Protein AF-F3CFD9-F1 (afdb_monomer)

Solvent-accessible surface area (backbone atoms only — not comparable to full-atom values): 5783 Å² total; per-residue (Å²): 130,88,88,64,92,80,80,81,74,95,80,82,90,81,92,75,92,78,80,79,90,39,68,71,57,52,53,50,48,54,48,38,37,74,77,75,52,59,84,43,84,48,50,93,40,58,67,60,30,55,22,60,77,68,71,45,96,45,67,66,61,53,51,47,55,66,72,73,52,65,72,48,72,79,47,66,40,59,76,50,97,62,28,62,37,63,45,113

Structure (mmCIF, N/CA/C/O backbone):
data_AF-F3CFD9-F1
#
_entry.id   AF-F3CFD9-F1
#
loop_
_atom_site.group_PDB
_atom_site.id
_atom_site.type_symbol
_atom_site.label_atom_id
_atom_site.label_alt_id
_atom_site.label_comp_id
_atom_site.label_asym_id
_atom_site.label_entity_id
_atom_site.label_seq_id
_atom_site.pdbx_PDB_ins_code
_atom_site.Cartn_x
_atom_site.Cartn_y
_atom_site.Cartn_z
_atom_site.occupancy
_atom_site.B_iso_or_equiv
_atom_site.auth_seq_id
_atom_site.auth_comp_id
_atom_site.auth_asym_id
_atom_site.auth_atom_id
_atom_site.pdbx_PDB_model_num
ATOM 1 N N . MET A 1 1 ? 4.539 14.907 -30.844 1.00 47.84 1 MET A N 1
ATOM 2 C CA . MET A 1 1 ? 4.022 13.691 -30.182 1.00 47.84 1 MET A CA 1
ATOM 3 C C . MET A 1 1 ? 4.336 12.506 -31.074 1.00 47.84 1 MET A C 1
ATOM 5 O O . MET A 1 1 ? 4.043 12.592 -32.261 1.00 47.84 1 MET A O 1
ATOM 9 N N . CYS A 1 2 ? 4.990 11.463 -30.561 1.00 55.47 2 CYS A N 1
ATOM 10 C CA . CYS A 1 2 ? 5.257 10.260 -31.352 1.00 55.47 2 CYS A CA 1
ATOM 11 C C . CYS A 1 2 ? 3.929 9.588 -31.726 1.00 55.47 2 CYS A C 1
ATOM 13 O O . CYS A 1 2 ? 3.147 9.247 -30.848 1.00 55.47 2 CYS A O 1
ATOM 15 N N . ALA A 1 3 ? 3.685 9.417 -33.026 1.00 66.38 3 ALA A N 1
ATOM 16 C CA . ALA A 1 3 ? 2.482 8.797 -33.590 1.00 66.38 3 ALA A CA 1
ATOM 17 C C . ALA A 1 3 ? 2.656 7.283 -33.841 1.00 66.38 3 ALA A C 1
ATOM 19 O O . ALA A 1 3 ? 1.989 6.708 -34.701 1.00 66.38 3 ALA A O 1
ATOM 20 N N . ALA A 1 4 ? 3.595 6.640 -33.142 1.00 72.12 4 ALA A N 1
ATOM 21 C CA . ALA A 1 4 ? 3.852 5.213 -33.285 1.00 72.12 4 ALA A CA 1
ATOM 22 C C . ALA A 1 4 ? 2.833 4.422 -32.453 1.00 72.12 4 ALA A C 1
ATOM 24 O O . ALA A 1 4 ? 2.729 4.633 -31.248 1.00 72.12 4 ALA A O 1
ATOM 25 N N . LYS A 1 5 ? 2.081 3.527 -33.105 1.00 76.38 5 LYS A N 1
ATOM 26 C CA . LYS A 1 5 ? 1.087 2.661 -32.448 1.00 76.38 5 LYS A CA 1
ATOM 27 C C . LYS A 1 5 ? 1.725 1.555 -31.596 1.00 76.38 5 LYS A C 1
ATOM 29 O O . LYS A 1 5 ? 1.106 1.127 -30.632 1.00 76.38 5 LYS A O 1
ATOM 34 N N . ASP A 1 6 ? 2.967 1.178 -31.901 1.00 84.44 6 ASP A N 1
ATOM 35 C CA . ASP A 1 6 ? 3.694 0.083 -31.248 1.00 84.44 6 ASP A CA 1
ATOM 36 C C . ASP A 1 6 ? 4.930 0.609 -30.505 1.00 84.44 6 ASP A C 1
ATOM 38 O O . ASP A 1 6 ? 6.076 0.341 -30.871 1.00 84.44 6 ASP A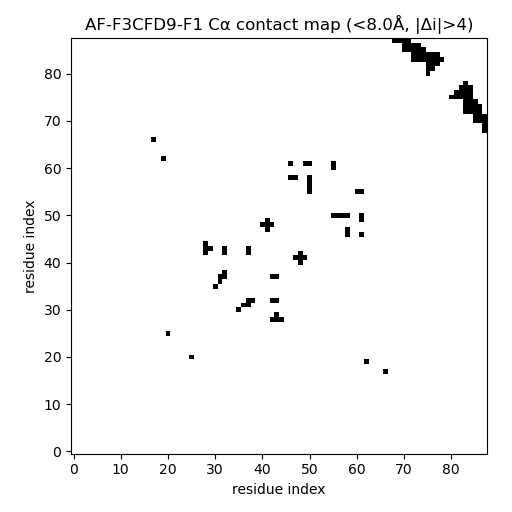 O 1
ATOM 42 N N . LEU A 1 7 ? 4.706 1.430 -29.476 1.00 88.06 7 LEU A N 1
ATOM 4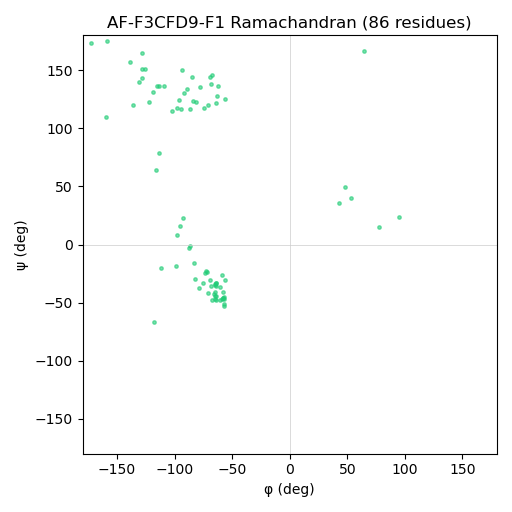3 C CA . LEU A 1 7 ? 5.795 1.917 -28.636 1.00 88.06 7 LEU A CA 1
ATOM 44 C C . LEU A 1 7 ? 6.278 0.785 -27.719 1.00 88.06 7 LEU A C 1
ATOM 46 O O . LEU A 1 7 ? 5.530 0.299 -26.874 1.00 88.06 7 LEU A O 1
ATOM 50 N N . GLN A 1 8 ? 7.538 0.388 -27.867 1.00 90.12 8 GLN A N 1
ATOM 51 C CA . GLN A 1 8 ? 8.187 -0.566 -26.974 1.00 90.12 8 GLN A CA 1
ATOM 52 C C . GLN A 1 8 ? 9.221 0.152 -26.115 1.00 90.12 8 GLN A C 1
ATOM 54 O O . GLN A 1 8 ? 9.997 0.974 -26.604 1.00 90.12 8 GLN A O 1
ATOM 59 N N . VAL A 1 9 ? 9.239 -0.181 -24.829 1.00 91.56 9 VAL A N 1
ATOM 60 C CA . VAL A 1 9 ? 10.224 0.310 -23.867 1.00 91.56 9 VAL A CA 1
ATOM 61 C C . VAL A 1 9 ? 10.833 -0.878 -23.140 1.00 91.56 9 VAL A C 1
ATOM 63 O O . VAL A 1 9 ? 10.146 -1.858 -22.853 1.00 91.56 9 VAL A O 1
ATOM 66 N N . ALA A 1 10 ? 12.131 -0.806 -22.847 1.00 95.00 10 ALA A N 1
ATOM 67 C CA . ALA A 1 10 ? 12.773 -1.821 -22.025 1.00 95.00 10 ALA A CA 1
ATOM 68 C C . ALA A 1 10 ? 12.149 -1.805 -20.622 1.00 95.00 10 ALA A C 1
ATOM 70 O O . ALA A 1 10 ? 12.084 -0.756 -19.980 1.00 95.00 10 ALA A O 1
ATOM 71 N N . SER A 1 11 ? 11.704 -2.966 -20.146 1.00 95.25 11 SER A N 1
ATOM 72 C CA . SER A 1 11 ? 11.083 -3.128 -18.833 1.00 95.25 11 SER A CA 1
ATOM 73 C C . SER A 1 11 ? 11.751 -4.253 -18.046 1.00 95.25 11 SER A C 1
ATOM 75 O O . SER A 1 11 ? 12.521 -5.056 -18.577 1.00 95.25 11 SER A O 1
ATOM 77 N N . ARG A 1 12 ? 11.488 -4.282 -16.740 1.00 97.12 12 ARG A N 1
ATOM 78 C CA . ARG A 1 12 ? 11.903 -5.359 -15.8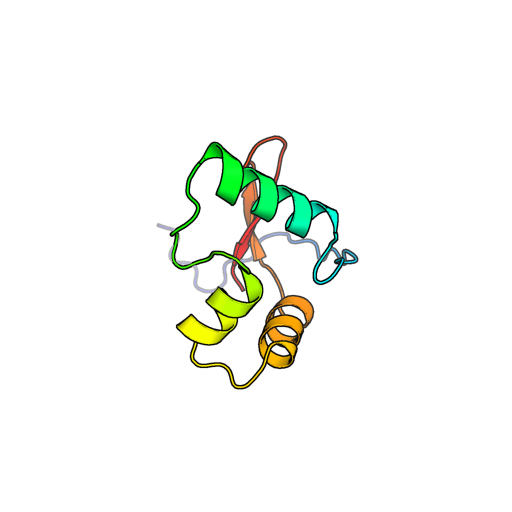38 1.00 97.12 12 ARG A CA 1
ATOM 79 C C . ARG A 1 12 ? 10.698 -5.777 -15.017 1.00 97.12 12 ARG A C 1
ATOM 81 O O . ARG A 1 12 ? 9.954 -4.914 -14.559 1.00 97.12 12 ARG A O 1
ATOM 88 N N . ILE A 1 13 ? 10.550 -7.078 -14.807 1.00 97.62 13 ILE A N 1
ATOM 89 C CA . ILE A 1 13 ? 9.566 -7.631 -13.879 1.00 97.62 13 ILE A CA 1
ATOM 90 C C . ILE A 1 13 ? 10.288 -7.885 -12.560 1.00 97.62 13 ILE A C 1
ATOM 92 O O . ILE A 1 13 ? 11.319 -8.558 -12.532 1.00 97.62 13 ILE A O 1
ATOM 96 N N . VAL A 1 14 ? 9.768 -7.308 -11.480 1.00 97.56 14 VAL A N 1
ATOM 97 C CA . VAL A 1 14 ? 10.309 -7.468 -10.130 1.00 97.56 14 VAL A CA 1
ATOM 98 C C . VAL A 1 14 ? 9.203 -8.030 -9.249 1.00 97.56 14 VAL A C 1
ATOM 100 O O . VAL A 1 14 ? 8.145 -7.422 -9.127 1.00 97.56 14 VAL A O 1
ATOM 103 N N . HIS A 1 15 ? 9.455 -9.183 -8.634 1.00 97.31 15 HIS A N 1
ATOM 104 C CA . HIS A 1 15 ? 8.544 -9.791 -7.668 1.00 97.31 15 HIS A CA 1
ATOM 105 C C . HIS A 1 15 ? 9.013 -9.432 -6.260 1.00 97.31 15 HIS A C 1
ATOM 107 O O . HIS A 1 15 ? 10.126 -9.790 -5.870 1.00 97.31 15 HIS A O 1
ATOM 113 N N . LEU A 1 16 ? 8.182 -8.706 -5.515 1.00 96.69 16 LEU A N 1
ATOM 114 C CA . LEU A 1 16 ? 8.469 -8.286 -4.147 1.00 96.69 16 LEU A CA 1
ATOM 115 C C . LEU A 1 16 ? 7.472 -8.944 -3.188 1.00 96.69 16 LEU A C 1
ATOM 117 O O . LEU A 1 16 ? 6.279 -8.967 -3.493 1.00 96.69 16 LEU A O 1
ATOM 121 N N . PRO A 1 17 ? 7.921 -9.467 -2.035 1.00 96.56 17 PRO A N 1
ATOM 122 C CA . PRO A 1 17 ? 7.002 -9.889 -0.990 1.00 96.56 17 PRO A CA 1
ATOM 123 C C . PRO A 1 17 ? 6.320 -8.661 -0.374 1.00 96.56 17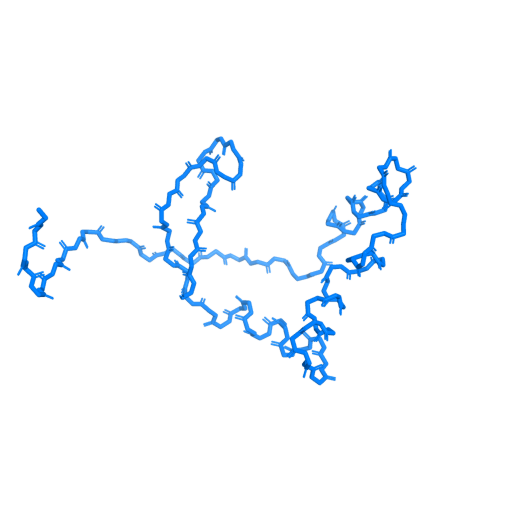 PRO A C 1
ATOM 125 O O . PRO A 1 17 ? 6.977 -7.653 -0.107 1.00 96.56 17 PRO A O 1
ATOM 128 N N . LEU A 1 18 ? 5.016 -8.760 -0.116 1.00 95.81 18 LEU A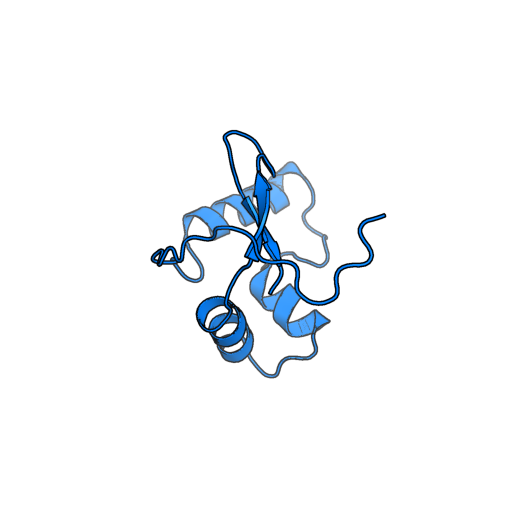 N 1
ATOM 129 C CA . LEU A 1 18 ? 4.227 -7.713 0.530 1.00 95.81 18 LEU A CA 1
ATOM 130 C C . LEU A 1 18 ? 3.641 -8.237 1.847 1.00 95.81 18 LEU A C 1
ATOM 132 O O . LEU A 1 18 ? 3.059 -9.320 1.882 1.00 95.81 18 LEU A O 1
ATOM 136 N N . SER A 1 19 ? 3.801 -7.465 2.922 1.00 95.75 19 SER A N 1
ATOM 137 C CA . SER A 1 19 ? 3.175 -7.727 4.225 1.00 95.75 19 SER A CA 1
ATOM 138 C C . SER A 1 19 ? 1.753 -7.161 4.218 1.00 95.75 19 SER A C 1
ATOM 140 O O . SER A 1 19 ? 1.564 -5.980 3.920 1.00 95.75 19 SER A O 1
ATOM 142 N N . TRP A 1 20 ? 0.750 -7.994 4.496 1.00 97.06 20 TRP A N 1
ATOM 143 C CA . TRP A 1 20 ? -0.649 -7.563 4.566 1.00 97.06 20 TRP A CA 1
ATOM 144 C C . TRP A 1 20 ? -1.008 -7.110 5.982 1.00 97.06 20 TRP A C 1
ATOM 146 O O . TRP A 1 20 ? -0.693 -7.815 6.936 1.00 97.06 20 TRP A O 1
ATOM 156 N N . ASP A 1 21 ? -1.685 -5.961 6.093 1.00 96.19 21 ASP A N 1
ATOM 157 C CA . ASP A 1 21 ? -2.099 -5.344 7.366 1.00 96.19 21 ASP A CA 1
ATOM 158 C C . ASP A 1 21 ? -0.960 -5.268 8.406 1.00 96.19 21 ASP A C 1
ATOM 160 O O . ASP A 1 21 ? -1.074 -5.702 9.551 1.00 96.19 21 ASP A O 1
ATOM 164 N N . ASP A 1 22 ? 0.187 -4.748 7.962 1.00 97.31 22 ASP A N 1
ATOM 165 C CA . ASP A 1 22 ? 1.419 -4.736 8.746 1.00 97.31 22 ASP A CA 1
ATOM 166 C C . ASP A 1 22 ? 1.284 -3.915 10.052 1.00 97.31 22 ASP A C 1
ATOM 168 O O . ASP A 1 22 ? 0.785 -2.780 10.022 1.00 97.31 22 ASP A O 1
ATOM 172 N N . PRO A 1 23 ? 1.795 -4.406 11.200 1.00 97.12 23 PRO A N 1
ATOM 173 C CA . PRO A 1 23 ? 1.745 -3.676 12.469 1.00 97.12 23 PRO A CA 1
ATOM 174 C C . PRO A 1 23 ? 2.384 -2.279 12.426 1.00 97.12 23 PRO A C 1
ATOM 176 O O . PRO A 1 23 ? 1.944 -1.370 13.135 1.00 97.12 23 PRO A O 1
ATOM 179 N N . ALA A 1 24 ? 3.409 -2.061 11.593 1.00 97.50 24 ALA A N 1
ATOM 180 C CA . ALA A 1 24 ? 4.014 -0.741 11.435 1.00 97.50 24 ALA A CA 1
ATOM 181 C C . ALA A 1 24 ? 3.061 0.246 10.738 1.00 97.50 24 ALA A C 1
ATOM 183 O O . ALA A 1 24 ? 3.026 1.426 11.101 1.00 97.50 24 ALA A O 1
ATOM 184 N N . CYS A 1 25 ? 2.255 -0.229 9.781 1.00 96.12 25 CYS A N 1
ATOM 185 C CA . CYS A 1 25 ? 1.204 0.567 9.148 1.00 96.12 25 CYS A CA 1
ATOM 186 C C . CYS A 1 25 ? 0.104 0.924 10.155 1.00 96.12 25 CYS A C 1
ATOM 188 O O . CYS A 1 25 ? -0.307 2.083 10.219 1.00 96.12 25 CYS A O 1
ATOM 190 N N . GLN A 1 26 ? -0.317 -0.027 10.994 1.00 96.88 26 GLN A N 1
ATOM 191 C CA . GLN A 1 26 ? -1.297 0.224 12.059 1.00 96.88 26 GLN A CA 1
ATOM 192 C C . GLN A 1 26 ? -0.803 1.304 13.034 1.00 96.88 26 GLN A C 1
ATOM 194 O O . GLN A 1 26 ? -1.508 2.284 13.284 1.00 96.88 26 GLN A O 1
ATOM 199 N N . LEU A 1 27 ? 0.455 1.212 13.481 1.00 97.81 27 LEU A N 1
ATOM 200 C CA . LEU A 1 27 ? 1.071 2.224 14.345 1.00 97.81 27 LEU A CA 1
ATOM 201 C C . LEU A 1 27 ? 1.127 3.612 13.680 1.00 97.81 27 LEU A C 1
ATOM 203 O O . LEU A 1 27 ? 0.975 4.637 14.351 1.00 9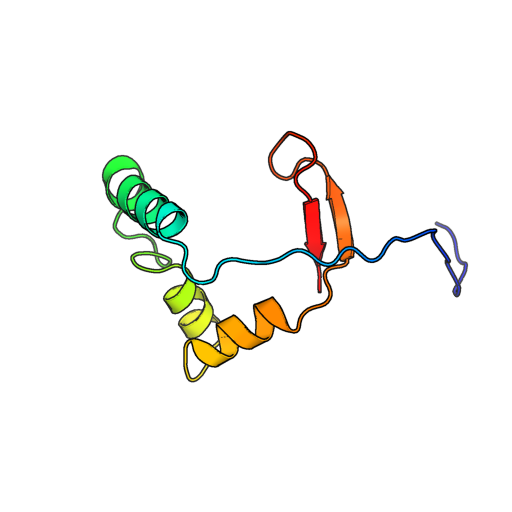7.81 27 LEU A O 1
ATOM 207 N N . ALA A 1 28 ? 1.359 3.678 12.367 1.00 97.44 28 ALA A N 1
ATOM 208 C CA . ALA A 1 28 ? 1.335 4.940 11.631 1.00 97.44 28 ALA A CA 1
ATOM 209 C C . ALA A 1 28 ? -0.072 5.565 11.616 1.00 97.44 28 ALA A C 1
ATOM 211 O O . ALA A 1 28 ? -0.203 6.774 11.824 1.00 97.44 28 ALA A O 1
ATOM 212 N N . ILE A 1 29 ? -1.118 4.750 11.447 1.00 97.50 29 ILE A N 1
ATOM 213 C CA . ILE A 1 29 ? -2.516 5.197 11.495 1.00 97.50 29 ILE A CA 1
ATOM 214 C C . ILE A 1 29 ? -2.880 5.695 12.901 1.00 97.50 29 ILE A C 1
ATOM 216 O O . ILE A 1 29 ? -3.463 6.772 13.040 1.00 97.50 29 ILE A O 1
ATOM 220 N N . GLU A 1 30 ? -2.487 4.975 13.954 1.00 97.56 30 GLU A N 1
ATOM 221 C CA . GLU A 1 30 ? -2.696 5.392 15.350 1.00 97.56 30 GLU A CA 1
ATOM 222 C C . GLU A 1 30 ? -2.047 6.746 15.657 1.00 97.56 30 GLU A C 1
ATOM 224 O O . GLU A 1 30 ? -2.679 7.640 16.236 1.00 97.56 30 GLU A O 1
ATOM 229 N N . LYS A 1 31 ? -0.795 6.932 15.220 1.00 98.06 31 LYS A N 1
ATOM 230 C CA . LYS A 1 31 ? -0.092 8.214 15.343 1.00 98.06 31 LYS A CA 1
ATOM 231 C C . LYS A 1 31 ? -0.826 9.312 14.583 1.00 98.06 31 LYS A C 1
ATOM 233 O O . LYS A 1 31 ? -1.082 10.358 15.170 1.00 98.06 31 LYS A O 1
ATOM 238 N N . TYR A 1 32 ? -1.217 9.069 13.331 1.00 98.31 32 TYR A N 1
ATOM 239 C CA . TYR A 1 32 ? -1.953 10.039 12.515 1.00 98.31 32 TYR A CA 1
ATOM 240 C C . TYR A 1 32 ? -3.260 10.486 13.183 1.00 98.31 32 TYR A C 1
ATOM 242 O O . TYR A 1 32 ? -3.548 11.682 13.250 1.00 98.31 32 TYR A O 1
ATOM 250 N N . MET A 1 33 ? -4.030 9.545 13.732 1.00 97.75 33 MET A N 1
ATOM 251 C CA . MET A 1 33 ? -5.264 9.862 14.454 1.00 97.75 33 MET A CA 1
ATOM 252 C C . MET A 1 33 ? -5.007 10.684 15.721 1.00 97.75 33 MET A C 1
ATOM 254 O O . MET A 1 33 ? -5.837 11.514 16.086 1.00 97.75 33 MET A O 1
ATOM 258 N N . THR A 1 34 ? -3.874 10.463 16.389 1.00 97.62 34 THR A N 1
ATOM 259 C CA . THR A 1 34 ? -3.520 11.160 17.633 1.00 97.62 34 THR A CA 1
ATOM 260 C C . THR A 1 34 ? -2.979 12.567 17.382 1.00 97.62 34 THR A C 1
ATOM 262 O O . THR A 1 34 ? -3.260 13.474 18.161 1.00 97.62 34 THR A O 1
ATOM 265 N N . THR A 1 35 ? -2.197 12.762 16.317 1.00 97.81 35 THR A N 1
ATOM 266 C CA . THR A 1 35 ? -1.413 13.993 16.116 1.00 97.81 35 THR A CA 1
ATOM 267 C C . THR A 1 35 ? -1.878 14.861 14.954 1.00 97.81 35 THR A C 1
ATOM 269 O O . THR A 1 35 ? -1.548 16.044 14.932 1.00 97.81 35 THR A O 1
ATOM 272 N N . VAL A 1 36 ? -2.624 14.306 13.993 1.00 98.00 36 VAL A N 1
ATOM 273 C CA . VAL A 1 36 ? -3.024 15.019 12.771 1.00 98.00 36 VAL A CA 1
ATOM 274 C C . VAL A 1 36 ? -4.535 15.148 12.678 1.00 98.00 36 VAL A C 1
ATOM 276 O O . VAL A 1 36 ? -5.058 16.260 12.731 1.00 98.00 36 VAL A O 1
ATOM 279 N N . ARG A 1 37 ? -5.253 14.031 12.509 1.00 97.25 37 ARG A N 1
ATOM 280 C CA . ARG A 1 37 ? -6.703 14.064 12.295 1.00 97.25 37 ARG A CA 1
ATOM 281 C C . ARG A 1 37 ? -7.370 12.733 12.624 1.00 97.25 37 ARG A C 1
ATOM 283 O O . ARG A 1 37 ? -7.262 11.767 11.874 1.00 97.25 37 ARG A O 1
ATOM 290 N N . LYS A 1 38 ? -8.130 12.712 13.719 1.00 95.75 38 LYS A N 1
ATOM 291 C CA . LYS A 1 38 ? -8.854 11.522 14.191 1.00 95.75 38 LYS A CA 1
ATOM 292 C C . LYS A 1 38 ? -10.115 11.193 13.385 1.00 95.75 38 LYS A C 1
ATOM 294 O O . LYS A 1 38 ? -10.465 10.027 13.261 1.00 95.75 38 LYS A O 1
ATOM 299 N N . ASP A 1 39 ? -10.810 12.203 12.872 1.00 95.31 39 ASP A N 1
ATOM 300 C CA . ASP A 1 39 ? -12.139 12.088 12.250 1.00 95.31 39 ASP A CA 1
ATOM 301 C C . ASP A 1 39 ? -12.092 11.952 10.716 1.00 95.31 39 ASP A C 1
ATOM 303 O O . ASP A 1 39 ? -13.088 12.178 10.027 1.00 95.31 39 ASP A O 1
ATOM 307 N N . ALA A 1 40 ? -10.926 11.619 10.156 1.00 97.88 40 ALA A N 1
ATOM 308 C CA . ALA A 1 40 ? -10.773 11.468 8.718 1.00 97.88 40 ALA A CA 1
ATOM 309 C C . ALA A 1 40 ? -11.556 10.241 8.193 1.00 97.88 40 ALA A C 1
ATOM 311 O O . ALA A 1 40 ? -11.589 9.211 8.868 1.00 97.88 40 ALA A O 1
ATOM 312 N N . PRO A 1 41 ? -12.122 10.281 6.969 1.00 97.25 41 PRO A N 1
ATOM 313 C CA . PRO A 1 41 ? -12.932 9.180 6.425 1.00 97.25 41 PRO A CA 1
ATOM 314 C C . PRO A 1 41 ? -12.205 7.830 6.312 1.00 97.25 41 PRO A C 1
ATOM 316 O O . PRO A 1 41 ? -12.852 6.776 6.328 1.00 97.25 41 PRO A O 1
ATOM 319 N N . TRP A 1 42 ? -10.874 7.880 6.176 1.00 97.12 42 TRP A N 1
ATOM 320 C CA . TRP A 1 42 ? -9.977 6.726 6.076 1.00 97.12 42 TRP A CA 1
ATOM 321 C C . TRP A 1 42 ? -9.497 6.176 7.422 1.00 97.12 42 TRP A C 1
ATOM 323 O O . TRP A 1 42 ? -8.778 5.178 7.456 1.00 97.12 42 TRP A O 1
ATOM 333 N N . CYS A 1 43 ? -9.878 6.815 8.525 1.00 97.19 43 CYS A N 1
ATOM 334 C CA . CYS A 1 43 ? -9.6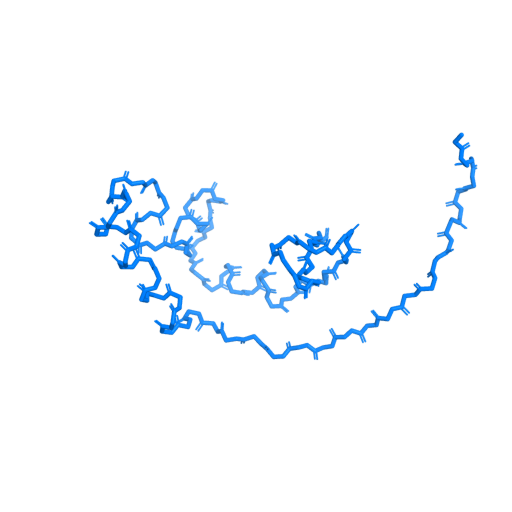58 6.319 9.874 1.00 97.19 43 CYS A CA 1
ATOM 335 C C . CYS A 1 43 ? -10.895 5.527 10.348 1.00 97.19 43 CYS A C 1
ATOM 337 O O . CYS A 1 43 ? -12.016 5.811 9.917 1.00 97.19 43 CYS A O 1
ATOM 339 N N . PRO A 1 44 ? -10.730 4.517 11.222 1.00 96.56 44 PRO A N 1
ATOM 340 C CA . PRO A 1 44 ? -9.477 4.062 11.832 1.00 96.56 44 PRO A CA 1
ATOM 341 C C . PRO A 1 44 ? -8.702 3.029 10.997 1.00 96.56 44 PRO A C 1
ATOM 343 O O . PRO A 1 44 ? -7.635 2.606 11.416 1.00 96.56 44 PRO A O 1
ATOM 346 N N . SER A 1 45 ? -9.214 2.608 9.838 1.00 97.31 45 SER A N 1
ATOM 347 C CA . SER A 1 45 ? -8.573 1.596 8.991 1.00 97.31 45 SER A CA 1
ATOM 348 C C . SER A 1 45 ? -8.623 2.013 7.527 1.00 97.31 45 SER A C 1
ATOM 350 O O . SER A 1 45 ? -9.700 2.186 6.949 1.00 97.31 45 SER A O 1
ATOM 352 N N . ASN A 1 46 ? -7.442 2.154 6.920 1.00 97.56 46 ASN A N 1
ATOM 353 C CA . ASN A 1 46 ? -7.331 2.481 5.501 1.00 97.56 46 ASN A CA 1
ATOM 354 C C . ASN A 1 46 ? -7.886 1.350 4.622 1.00 97.56 46 ASN A C 1
ATOM 356 O O . ASN A 1 46 ? -8.518 1.629 3.607 1.00 97.56 46 ASN A O 1
ATOM 360 N N . LEU A 1 47 ? -7.725 0.091 5.045 1.00 97.94 47 LEU A N 1
ATOM 361 C CA . LEU A 1 47 ? -8.253 -1.075 4.334 1.00 97.94 47 LEU A CA 1
ATOM 362 C C . LEU A 1 47 ? -9.788 -1.080 4.316 1.00 97.94 47 LEU A C 1
ATOM 364 O O . LEU A 1 47 ? -10.393 -1.211 3.254 1.00 97.94 47 LEU A O 1
ATOM 368 N N . GLU A 1 48 ? -10.430 -0.840 5.464 1.00 98.12 48 GLU A N 1
ATOM 369 C CA . GLU A 1 48 ? -11.895 -0.726 5.535 1.00 98.12 48 GLU A CA 1
ATOM 370 C C . GLU A 1 48 ? -12.423 0.472 4.750 1.00 98.12 48 GLU A C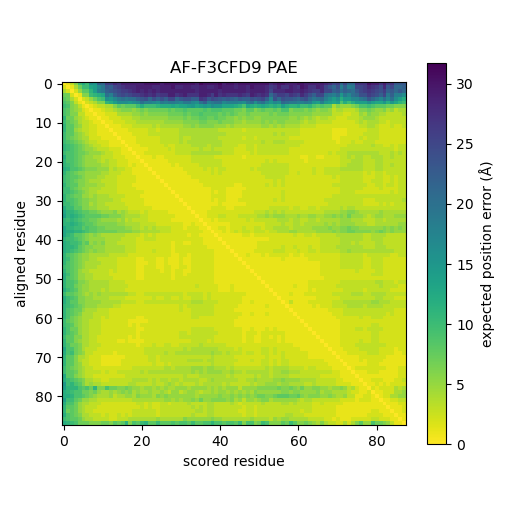 1
ATOM 372 O O . GLU A 1 48 ? -13.510 0.415 4.176 1.00 98.12 48 GLU A O 1
ATOM 377 N N . PHE A 1 49 ? -11.665 1.565 4.696 1.00 98.25 49 PHE A N 1
ATOM 378 C CA . PHE A 1 49 ? -12.023 2.695 3.853 1.00 98.25 49 PHE A CA 1
ATOM 379 C C . PHE A 1 49 ? -12.001 2.337 2.368 1.00 98.25 49 PHE A C 1
ATOM 381 O O . PHE A 1 49 ? -12.988 2.612 1.690 1.00 98.25 49 PHE A O 1
ATOM 388 N N . ILE A 1 50 ? -10.938 1.685 1.883 1.00 98.25 50 ILE A N 1
ATOM 389 C CA . ILE A 1 50 ? -10.844 1.214 0.493 1.00 98.25 50 ILE A CA 1
ATOM 390 C C . ILE A 1 50 ? -11.999 0.260 0.179 1.00 98.25 50 ILE A C 1
ATOM 392 O O . ILE A 1 50 ? -12.666 0.432 -0.840 1.00 98.25 50 ILE A O 1
ATOM 396 N N . ARG A 1 51 ? -12.290 -0.694 1.072 1.00 98.69 51 ARG A N 1
ATOM 397 C CA . ARG A 1 51 ? -13.419 -1.617 0.913 1.00 98.69 51 ARG A CA 1
ATOM 398 C C . ARG A 1 51 ? -14.746 -0.871 0.778 1.00 98.69 51 ARG A C 1
ATOM 400 O O . ARG A 1 51 ? -15.483 -1.095 -0.174 1.00 98.69 51 ARG A O 1
ATOM 407 N N . ARG A 1 52 ? -15.042 0.032 1.719 1.00 98.25 52 ARG A N 1
ATOM 408 C CA . ARG A 1 52 ? -16.301 0.792 1.768 1.00 98.25 52 ARG A CA 1
ATOM 409 C C . ARG A 1 52 ? -16.479 1.714 0.569 1.00 98.25 52 ARG A C 1
ATOM 411 O O . ARG A 1 52 ? -17.579 1.796 0.041 1.00 98.25 52 ARG A O 1
ATOM 418 N N . ILE A 1 53 ? -15.432 2.440 0.173 1.00 98.31 53 ILE A N 1
ATOM 419 C CA . ILE A 1 53 ? -15.540 3.443 -0.896 1.00 98.31 53 ILE A CA 1
ATOM 420 C C . ILE A 1 53 ? -15.666 2.802 -2.281 1.00 98.31 53 ILE A C 1
ATOM 422 O O . ILE A 1 53 ? -16.234 3.417 -3.176 1.00 98.31 53 ILE A O 1
ATOM 426 N N . ASN A 1 54 ? -15.178 1.568 -2.440 1.00 98.19 54 ASN A N 1
ATOM 427 C CA . ASN A 1 54 ? -15.301 0.788 -3.672 1.00 98.19 54 ASN A CA 1
ATOM 428 C C . ASN A 1 54 ? -16.462 -0.224 -3.636 1.00 98.19 54 ASN A C 1
ATOM 430 O O . ASN A 1 54 ? -16.560 -1.044 -4.542 1.00 98.19 54 ASN A O 1
ATOM 434 N N . ASP A 1 55 ? -17.316 -0.183 -2.606 1.00 98.25 55 ASP A N 1
ATOM 435 C CA . ASP A 1 55 ? -18.462 -1.091 -2.429 1.00 98.25 55 ASP A CA 1
ATOM 436 C C . ASP A 1 55 ? -18.091 -2.587 -2.501 1.00 98.25 55 ASP A C 1
ATOM 438 O O . ASP A 1 55 ? -18.781 -3.418 -3.090 1.00 98.25 55 ASP A O 1
ATOM 442 N N . LEU A 1 56 ? -16.950 -2.940 -1.904 1.00 98.44 56 LEU A N 1
ATOM 443 C CA . LEU A 1 56 ? -16.455 -4.313 -1.890 1.00 98.44 56 LEU A CA 1
ATOM 444 C C . LEU A 1 56 ? -17.083 -5.123 -0.741 1.00 98.44 56 LEU A C 1
ATOM 446 O O . LEU A 1 56 ? -17.269 -4.605 0.373 1.00 98.44 56 LEU A O 1
ATOM 450 N N . PRO A 1 57 ? -17.364 -6.422 -0.964 1.00 98.06 57 PRO A N 1
ATOM 451 C CA . PRO A 1 57 ? -18.114 -7.242 -0.015 1.00 98.06 57 PRO A CA 1
ATOM 452 C C . PRO A 1 57 ? -17.345 -7.530 1.282 1.00 98.06 57 PRO A C 1
ATOM 454 O O . PRO A 1 57 ? -17.959 -7.678 2.336 1.00 98.06 57 PRO A O 1
ATOM 457 N N . ASN A 1 58 ? -16.013 -7.610 1.233 1.00 98.38 58 ASN A N 1
ATOM 458 C CA . ASN A 1 58 ? -15.149 -7.922 2.376 1.00 98.38 58 ASN A CA 1
ATOM 459 C C . ASN A 1 58 ? -13.704 -7.436 2.121 1.00 98.38 58 ASN A C 1
ATOM 461 O O . ASN A 1 58 ? -13.396 -6.911 1.050 1.00 98.38 58 ASN A O 1
ATOM 465 N N . LEU A 1 59 ? -12.832 -7.562 3.127 1.00 98.25 59 LEU A N 1
ATOM 466 C CA . LEU A 1 59 ? -11.418 -7.180 3.016 1.00 98.25 59 LEU A CA 1
ATOM 467 C C . LEU A 1 59 ? -10.593 -8.140 2.151 1.00 98.25 59 LEU A C 1
ATOM 469 O O . LEU A 1 59 ? -9.581 -7.712 1.598 1.00 98.25 59 LEU A O 1
ATOM 473 N N . ASP A 1 60 ? -11.032 -9.389 1.989 1.00 98.38 60 ASP A N 1
ATOM 474 C CA . ASP A 1 60 ? -10.327 -10.380 1.171 1.00 98.38 60 ASP A CA 1
ATOM 475 C C . ASP A 1 60 ? -10.300 -9.950 -0.305 1.00 98.38 60 ASP A C 1
ATOM 477 O O . ASP A 1 60 ? -9.280 -10.107 -0.970 1.00 98.38 60 ASP A O 1
ATOM 481 N N . GLU A 1 61 ? -11.362 -9.306 -0.806 1.00 98.44 61 GLU A N 1
ATOM 482 C CA . GLU A 1 61 ? -11.373 -8.726 -2.160 1.00 98.44 61 GLU A CA 1
ATOM 483 C C . GLU A 1 61 ? -10.370 -7.572 -2.319 1.00 98.44 61 GLU A C 1
ATOM 485 O O . GLU A 1 61 ? -9.746 -7.421 -3.374 1.00 98.44 61 GLU A O 1
ATOM 490 N N . VAL A 1 62 ? -10.157 -6.773 -1.266 1.00 98.38 62 VAL A N 1
ATOM 491 C CA . VAL A 1 62 ? -9.122 -5.725 -1.272 1.00 98.38 62 VAL A CA 1
ATOM 492 C C . VAL A 1 62 ? -7.738 -6.368 -1.316 1.00 98.38 62 VAL A C 1
ATOM 494 O O . VAL A 1 62 ? -6.914 -5.983 -2.145 1.00 98.38 62 VAL A O 1
ATOM 497 N N . GLN A 1 63 ? -7.493 -7.363 -0.457 1.00 98.19 63 GLN A N 1
ATOM 498 C CA . GLN A 1 63 ? -6.225 -8.091 -0.417 1.00 98.19 63 GLN A CA 1
ATOM 499 C C . GLN A 1 63 ? -5.919 -8.713 -1.771 1.00 98.19 63 GLN A C 1
ATOM 501 O O . GLN A 1 63 ? -4.850 -8.488 -2.333 1.00 98.19 63 GLN A O 1
ATOM 506 N N . ARG A 1 64 ? -6.881 -9.444 -2.328 1.00 98.00 64 ARG A N 1
ATOM 507 C CA . ARG A 1 64 ? -6.741 -10.089 -3.624 1.00 98.00 64 ARG A CA 1
ATOM 508 C C . ARG A 1 64 ? -6.408 -9.084 -4.721 1.00 98.00 64 ARG A C 1
ATOM 510 O O . ARG A 1 64 ? -5.459 -9.305 -5.460 1.00 98.00 64 ARG A O 1
ATOM 517 N N . THR A 1 65 ? -7.117 -7.957 -4.781 1.00 97.06 65 THR A N 1
ATOM 518 C CA . THR A 1 65 ? -6.850 -6.903 -5.774 1.00 97.06 65 THR A CA 1
ATOM 519 C C . THR A 1 65 ? -5.416 -6.379 -5.680 1.00 97.06 65 THR A C 1
ATOM 521 O O . THR A 1 65 ? -4.775 -6.166 -6.704 1.00 97.06 65 THR A O 1
ATOM 524 N N . VAL A 1 66 ? -4.892 -6.193 -4.464 1.00 96.81 66 VAL A N 1
ATOM 525 C CA . VAL A 1 66 ? -3.521 -5.703 -4.252 1.00 96.81 66 VAL A CA 1
ATOM 526 C C . VAL A 1 66 ? -2.468 -6.750 -4.632 1.00 96.81 66 VAL A C 1
ATOM 528 O 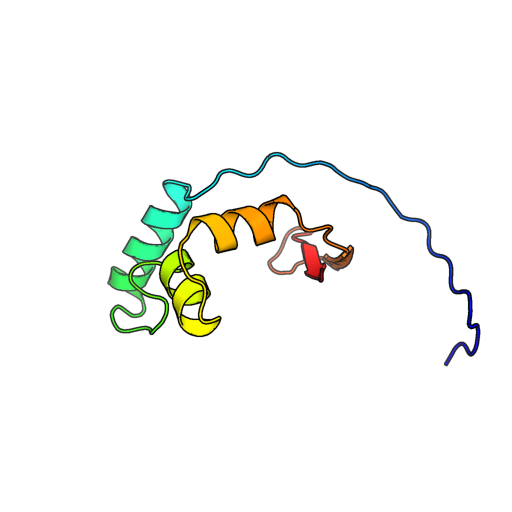O . VAL A 1 66 ? -1.453 -6.405 -5.231 1.00 96.81 66 VAL A O 1
ATOM 531 N N . PHE A 1 67 ? -2.682 -8.022 -4.293 1.00 97.31 67 PHE A N 1
ATOM 532 C CA . PHE A 1 67 ? -1.698 -9.085 -4.538 1.00 97.31 67 PHE A CA 1
ATOM 533 C C . PHE A 1 67 ? -1.732 -9.643 -5.971 1.00 97.31 67 PHE A C 1
ATOM 535 O O . PHE A 1 67 ? -0.687 -10.057 -6.472 1.00 97.31 67 PHE A O 1
ATOM 542 N N . ASP A 1 68 ? -2.891 -9.635 -6.636 1.00 97.12 68 ASP A N 1
ATOM 543 C CA . ASP A 1 68 ? -3.051 -10.134 -8.011 1.00 97.12 68 ASP A CA 1
ATOM 544 C C . ASP A 1 68 ? -2.657 -9.081 -9.069 1.00 97.12 68 ASP A C 1
ATOM 546 O O . ASP A 1 68 ? -2.460 -9.407 -10.244 1.00 97.12 68 ASP A O 1
ATOM 550 N N . ALA A 1 69 ? -2.543 -7.808 -8.681 1.00 97.19 69 ALA A N 1
ATOM 551 C CA . ALA A 1 69 ? -2.234 -6.717 -9.594 1.00 97.19 69 ALA A CA 1
ATOM 552 C C . ALA A 1 69 ? -0.794 -6.762 -10.139 1.00 97.19 69 ALA A C 1
ATOM 554 O O . ALA A 1 69 ? 0.173 -7.074 -9.445 1.00 97.19 69 ALA A O 1
ATOM 555 N N . SER A 1 70 ? -0.642 -6.354 -11.402 1.00 97.00 70 SER A N 1
ATOM 556 C CA . SER A 1 70 ? 0.658 -6.049 -12.006 1.00 97.00 70 SER A CA 1
ATOM 557 C C . SER A 1 70 ? 0.858 -4.539 -12.054 1.00 97.00 70 SER A C 1
ATOM 559 O O . SER A 1 70 ? 0.142 -3.842 -12.761 1.00 97.00 70 SER A O 1
ATOM 561 N N . TYR A 1 71 ? 1.843 -4.035 -11.313 1.00 97.62 71 TYR A N 1
ATOM 562 C CA . TYR A 1 71 ? 2.085 -2.600 -11.171 1.00 97.62 71 TYR A CA 1
ATOM 563 C C . TYR A 1 71 ? 3.133 -2.094 -12.171 1.00 97.62 71 TYR A C 1
ATOM 565 O O . TYR A 1 71 ? 4.309 -2.458 -12.097 1.00 97.62 71 TYR A O 1
ATOM 573 N N . LEU A 1 72 ? 2.725 -1.207 -13.080 1.00 97.19 72 LEU A N 1
ATOM 574 C CA . LEU A 1 72 ? 3.620 -0.477 -13.974 1.00 97.19 72 LEU A CA 1
ATOM 575 C C . LEU A 1 72 ? 4.122 0.798 -13.294 1.00 97.19 72 LEU A C 1
ATOM 577 O O . LEU A 1 72 ? 3.346 1.711 -13.012 1.00 97.19 72 LEU A O 1
ATOM 581 N N . VAL A 1 73 ? 5.433 0.883 -13.069 1.00 97.69 73 VAL A N 1
ATOM 582 C CA . VAL A 1 73 ? 6.077 2.082 -12.516 1.00 97.69 73 VAL A CA 1
ATOM 583 C C . VAL A 1 73 ? 6.074 3.203 -13.554 1.00 97.69 73 VAL A C 1
ATOM 585 O O . VAL A 1 73 ? 6.677 3.075 -14.619 1.00 97.69 73 VAL A O 1
ATOM 588 N N . MET A 1 74 ? 5.431 4.318 -13.213 1.00 96.12 74 MET A N 1
ATOM 589 C CA . MET A 1 74 ? 5.305 5.510 -14.060 1.00 96.12 74 MET A CA 1
ATOM 590 C C . MET A 1 74 ? 6.317 6.603 -13.699 1.00 96.12 74 MET A C 1
ATOM 592 O O . MET A 1 74 ? 6.584 7.496 -14.501 1.00 96.12 74 MET A O 1
ATOM 596 N N . GLY A 1 75 ? 6.899 6.537 -12.502 1.00 95.62 75 GLY A N 1
ATOM 597 C CA . GLY A 1 75 ? 7.865 7.510 -12.007 1.00 95.62 75 GLY A CA 1
ATOM 598 C C . GLY A 1 75 ? 8.491 7.080 -10.684 1.00 95.62 75 GLY A C 1
ATOM 599 O O . GLY A 1 75 ? 8.088 6.082 -10.089 1.00 95.62 75 GLY A O 1
ATOM 600 N N . LEU A 1 76 ? 9.488 7.841 -10.231 1.00 97.62 76 LEU A N 1
ATOM 601 C CA . LEU A 1 76 ? 10.235 7.585 -9.000 1.00 97.62 76 LEU A CA 1
ATOM 602 C C . LEU A 1 76 ? 10.271 8.837 -8.118 1.00 97.62 76 LEU A C 1
ATOM 604 O O . LEU A 1 76 ? 10.303 9.956 -8.628 1.00 97.62 76 LEU A O 1
ATOM 608 N N . GLY A 1 77 ? 10.357 8.631 -6.804 1.00 96.19 77 GLY A N 1
ATOM 609 C CA . GLY A 1 77 ? 10.417 9.692 -5.801 1.00 96.19 77 GLY A CA 1
ATOM 610 C C . GLY A 1 77 ? 9.068 10.065 -5.188 1.00 96.19 77 GLY A C 1
ATOM 611 O O . GLY A 1 77 ? 8.963 11.177 -4.673 1.00 96.19 77 GLY A O 1
ATOM 612 N N . ASP A 1 78 ? 8.085 9.157 -5.206 1.00 96.44 78 ASP A N 1
ATOM 613 C CA . ASP A 1 78 ? 6.741 9.341 -4.637 1.00 96.44 78 ASP A CA 1
ATOM 614 C C . ASP A 1 78 ? 6.515 8.400 -3.428 1.00 96.44 78 ASP A C 1
ATOM 616 O O . ASP A 1 78 ? 5.975 7.306 -3.553 1.00 96.44 78 ASP A O 1
ATOM 620 N N . VAL A 1 79 ? 7.036 8.707 -2.235 1.00 92.00 79 VAL A N 1
ATOM 621 C CA . VAL A 1 79 ? 7.808 9.908 -1.875 1.00 92.00 79 VAL A CA 1
ATOM 622 C C . VAL A 1 79 ? 9.260 9.579 -1.527 1.00 92.00 79 VAL A C 1
ATOM 624 O O . VAL A 1 79 ? 9.541 8.648 -0.776 1.00 92.00 79 VAL A O 1
ATOM 627 N N . TYR A 1 80 ? 10.184 10.402 -2.032 1.00 96.06 80 TYR A N 1
ATOM 628 C CA . TYR A 1 80 ? 11.631 10.341 -1.775 1.00 96.06 80 TYR A CA 1
ATOM 629 C C . TYR A 1 80 ? 12.346 9.078 -2.289 1.00 96.06 80 TYR A C 1
ATOM 631 O O . TYR A 1 80 ? 11.730 8.100 -2.687 1.00 96.06 80 TYR A O 1
ATOM 639 N N . LEU A 1 81 ? 13.686 9.130 -2.318 1.00 95.06 81 LEU A N 1
ATOM 640 C CA . LEU A 1 81 ? 14.621 7.992 -2.445 1.00 95.06 81 LEU A CA 1
ATOM 641 C C . LEU A 1 81 ? 14.259 6.896 -3.471 1.00 95.06 81 LEU A C 1
ATOM 643 O O . LEU A 1 81 ? 14.546 5.721 -3.259 1.00 95.06 81 LEU A O 1
ATOM 647 N N . GLY A 1 82 ? 13.664 7.274 -4.602 1.00 95.75 82 GLY A N 1
ATOM 648 C CA . GLY A 1 82 ? 13.296 6.322 -5.648 1.00 95.75 82 GLY A CA 1
ATOM 649 C C . GLY A 1 82 ? 12.028 5.507 -5.370 1.00 95.75 82 GLY A C 1
ATOM 650 O O . GLY A 1 82 ? 11.807 4.518 -6.061 1.00 95.75 82 GLY A O 1
ATOM 651 N N . ALA A 1 83 ? 11.194 5.903 -4.404 1.00 96.94 83 ALA A N 1
ATOM 652 C CA . ALA A 1 83 ? 9.892 5.287 -4.159 1.00 96.94 83 ALA A CA 1
ATOM 653 C C . ALA A 1 83 ? 9.029 5.337 -5.438 1.00 96.94 83 ALA A C 1
ATOM 655 O O . ALA A 1 83 ? 8.902 6.415 -6.031 1.00 96.94 83 ALA A O 1
ATOM 656 N N . PRO A 1 84 ? 8.503 4.200 -5.923 1.00 97.19 84 PRO A N 1
ATOM 657 C CA . PRO A 1 84 ? 7.795 4.160 -7.194 1.00 97.19 84 PRO A CA 1
ATOM 658 C C . PRO A 1 84 ? 6.369 4.706 -7.063 1.00 97.19 84 PRO A C 1
ATOM 660 O O . PRO A 1 84 ? 5.627 4.287 -6.180 1.00 97.19 84 PRO A O 1
ATOM 663 N N . VAL A 1 85 ? 5.956 5.542 -8.018 1.00 97.31 85 VAL A N 1
ATOM 664 C CA . VAL A 1 85 ? 4.532 5.727 -8.335 1.00 97.31 85 VAL A CA 1
ATOM 665 C C . VAL A 1 85 ? 4.166 4.750 -9.445 1.00 97.31 85 VAL A C 1
ATOM 667 O O . VAL A 1 85 ? 4.873 4.656 -10.454 1.00 97.31 85 VAL A O 1
ATOM 670 N N . ALA A 1 86 ? 3.085 3.999 -9.263 1.00 97.31 86 ALA A N 1
ATOM 671 C CA . ALA A 1 86 ? 2.688 2.945 -10.184 1.00 97.31 86 ALA A CA 1
ATOM 672 C C . ALA A 1 86 ? 1.178 2.922 -10.433 1.00 97.31 86 ALA A C 1
ATOM 674 O O . ALA A 1 86 ? 0.395 3.397 -9.613 1.00 97.31 86 ALA A O 1
ATOM 675 N N . THR A 1 87 ? 0.788 2.340 -11.566 1.00 95.69 87 THR A N 1
ATOM 676 C CA . THR A 1 87 ? -0.605 2.047 -11.927 1.00 95.69 87 THR A CA 1
ATOM 677 C C . THR A 1 87 ? -0.756 0.571 -12.264 1.00 95.69 87 THR A C 1
ATOM 679 O O . THR A 1 87 ? 0.198 -0.057 -12.725 1.00 95.69 87 THR A O 1
ATOM 682 N N . THR A 1 88 ? -1.948 0.036 -12.020 1.00 87.38 88 THR A N 1
ATOM 683 C CA . THR A 1 88 ? -2.393 -1.260 -12.547 1.00 87.38 88 THR A CA 1
ATOM 684 C C . THR A 1 88 ? -2.880 -1.129 -13.982 1.00 87.38 88 THR A C 1
ATOM 686 O O . THR A 1 88 ? -3.248 0.014 -14.353 1.00 87.38 88 THR A O 1
#

Radius of gyration: 17.06 Å; Cα contacts (8 Å, |Δi|>4): 64; chains: 1; bounding box: 33×25×51 Å

Nearest PDB structures (foldseek):
  5i8i-assembly2_D  TM=9.837E-01  e=6.509E-04  Kluyveromyces lactis NRRL Y-1140

pLDDT: mean 94.76, std 8.38, range [47.84, 98.69]

Secondary structure (DSSP, 8-state):
----SS-------------TT-HHHHHHHHHHHHHT-TT-TT-S-HHHHHHHHTT-SSHHHHHHHHHH--PEEEEE-TTSTTPEEEE-

Mean predicted aligned error: 4.44 Å

Organism: NCBI:txid875330

InterPro domains:
  IPR003833 Carboxyltransferase domain, subdomain C and D [SM00796] (2-87)
  IPR029000 Cyclophilin-like domain superfamily [G3DSA:2.40.100.10] (12-88)

Foldseek 3Di:
DDPDPDDDDDDDDDDDDDDPPDPVVQVVLVCCLVPPNVPDCCPPHVLVSVCVVVVHPDSVVVVCCVNVDDWDFPFAPPPHDGHTDTDD

Sequence (88 aa):
MCAAKDLQVASRIVHLPLSWDDPACQLAIEKYMTTVRKDAPWCPSNLEFIRRINDLPNLDEVQRTVFDASYLVMGLGDVYLGAPVATT